Protein AF-A0A938MDM2-F1 (afdb_monomer_lite)

pLDDT: mean 87.81, std 13.93, range [51.34, 98.31]

Structure (mmCIF, N/CA/C/O backbone):
data_AF-A0A938MDM2-F1
#
_entry.id   AF-A0A938MDM2-F1
#
loop_
_atom_site.group_PDB
_atom_site.id
_atom_site.type_symbol
_atom_site.label_atom_id
_atom_site.label_alt_id
_atom_site.label_comp_id
_atom_site.label_asym_id
_atom_site.label_entity_id
_atom_site.label_seq_id
_atom_site.pdbx_PDB_ins_code
_atom_site.Cartn_x
_atom_site.Cartn_y
_atom_site.Cartn_z
_atom_site.occupancy
_atom_site.B_iso_or_equiv
_atom_site.auth_seq_id
_atom_site.auth_comp_id
_atom_site.auth_asym_id
_atom_site.auth_atom_id
_atom_site.pdbx_PDB_model_num
ATOM 1 N N . MET A 1 1 ? 0.906 -19.196 -54.374 1.00 52.78 1 MET A N 1
ATOM 2 C CA . MET A 1 1 ? 1.943 -18.226 -53.967 1.00 52.78 1 MET A CA 1
ATOM 3 C C . MET A 1 1 ? 1.228 -17.092 -53.226 1.00 52.78 1 MET A C 1
ATOM 5 O O . MET A 1 1 ? 1.001 -16.059 -53.816 1.00 52.78 1 MET A O 1
ATOM 9 N N . GLU A 1 2 ? 0.762 -17.315 -51.986 1.00 57.19 2 GLU A N 1
ATOM 10 C CA . GLU A 1 2 ? -0.152 -16.378 -51.276 1.00 57.19 2 GLU A CA 1
ATOM 11 C C . GLU A 1 2 ? -0.020 -16.440 -49.733 1.00 57.19 2 GLU A C 1
ATOM 13 O O . GLU A 1 2 ? -0.985 -16.289 -48.994 1.00 57.19 2 GLU A O 1
ATOM 18 N N . ARG A 1 3 ? 1.177 -16.705 -49.191 1.00 55.31 3 ARG A N 1
ATOM 19 C CA . ARG A 1 3 ? 1.374 -16.798 -47.723 1.00 55.31 3 ARG A CA 1
ATOM 20 C C . ARG A 1 3 ? 2.114 -15.612 -47.092 1.00 55.31 3 ARG A C 1
ATOM 22 O O . ARG A 1 3 ? 2.280 -15.587 -45.880 1.00 55.31 3 ARG A O 1
ATOM 29 N N . ALA A 1 4 ? 2.534 -14.623 -47.882 1.00 57.25 4 ALA A N 1
ATOM 30 C CA . ALA A 1 4 ? 3.454 -13.574 -47.428 1.00 57.25 4 ALA A CA 1
ATOM 31 C C . ALA A 1 4 ? 2.792 -12.243 -47.012 1.00 57.25 4 ALA A C 1
ATOM 33 O O . ALA A 1 4 ? 3.469 -11.390 -46.449 1.00 57.25 4 ALA A O 1
ATOM 34 N N . PHE A 1 5 ? 1.488 -12.051 -47.247 1.00 55.28 5 PHE A N 1
ATOM 35 C CA . PHE A 1 5 ? 0.822 -10.757 -47.006 1.00 55.28 5 PHE A CA 1
ATOM 36 C C . PHE A 1 5 ? 0.259 -10.562 -45.587 1.00 55.28 5 PHE A C 1
ATOM 38 O O . PHE A 1 5 ? -0.023 -9.433 -45.197 1.00 55.28 5 PHE A O 1
ATOM 45 N N . TRP A 1 6 ? 0.129 -11.625 -44.787 1.00 54.47 6 TRP A N 1
ATOM 46 C CA . TRP A 1 6 ? -0.509 -11.548 -43.461 1.00 54.47 6 TRP A CA 1
ATOM 47 C C . TRP A 1 6 ? 0.462 -11.240 -42.313 1.00 54.47 6 TRP A C 1
ATOM 49 O O . TRP A 1 6 ? 0.067 -10.656 -41.307 1.00 54.47 6 TRP A O 1
ATOM 59 N N . LEU A 1 7 ? 1.744 -11.581 -42.468 1.00 54.03 7 LEU A N 1
ATOM 60 C CA . LEU A 1 7 ? 2.765 -11.392 -41.435 1.00 54.03 7 LEU A CA 1
ATOM 61 C C . LEU A 1 7 ? 2.995 -9.916 -41.027 1.00 54.03 7 LEU A C 1
ATOM 63 O O . LEU A 1 7 ? 3.048 -9.655 -39.824 1.00 54.03 7 LEU A O 1
ATOM 67 N N . PRO A 1 8 ? 3.078 -8.934 -41.953 1.00 57.75 8 PRO A N 1
ATOM 68 C CA . PRO A 1 8 ? 3.282 -7.537 -41.558 1.00 57.75 8 PRO A CA 1
ATOM 69 C C . PRO A 1 8 ? 2.046 -6.922 -40.883 1.00 57.75 8 PRO A C 1
ATOM 71 O O . PRO A 1 8 ? 2.190 -6.068 -40.012 1.00 57.75 8 PRO A O 1
ATOM 74 N N . VAL A 1 9 ? 0.838 -7.386 -41.225 1.00 60.09 9 VAL A N 1
ATOM 75 C CA . VAL A 1 9 ? -0.418 -6.909 -40.619 1.00 60.09 9 VAL A CA 1
ATOM 76 C C . VAL A 1 9 ? -0.547 -7.396 -39.174 1.00 60.09 9 VAL A C 1
ATOM 78 O O . VAL A 1 9 ? -0.908 -6.617 -38.296 1.00 60.09 9 VAL A O 1
ATOM 81 N N . VAL A 1 10 ? -0.185 -8.654 -38.895 1.00 59.62 10 VAL A N 1
ATOM 82 C CA . VAL A 1 10 ? -0.177 -9.186 -37.523 1.00 59.62 10 VAL A CA 1
ATOM 83 C C . VAL A 1 10 ? 0.864 -8.462 -36.662 1.00 59.62 10 VAL A C 1
ATOM 85 O O . VAL A 1 10 ? 0.536 -8.030 -35.563 1.00 59.62 10 VAL A O 1
ATOM 88 N N . LEU A 1 11 ? 2.083 -8.238 -37.162 1.00 59.16 11 LEU A N 1
ATOM 89 C CA . LEU A 1 11 ? 3.118 -7.494 -36.427 1.00 59.16 11 LEU A CA 1
ATOM 90 C C . LEU A 1 11 ? 2.692 -6.053 -36.090 1.00 59.16 11 LEU A C 1
ATOM 92 O O . LEU A 1 11 ? 2.882 -5.619 -34.957 1.00 59.16 11 LEU A O 1
ATOM 96 N N . ALA A 1 12 ? 2.047 -5.344 -37.022 1.00 59.06 12 ALA A N 1
ATOM 97 C CA . ALA A 1 12 ? 1.560 -3.983 -36.789 1.00 59.06 12 ALA A CA 1
ATOM 98 C C . ALA A 1 12 ? 0.456 -3.907 -35.712 1.00 59.06 12 ALA A C 1
ATOM 100 O O . ALA A 1 12 ? 0.441 -2.973 -34.908 1.00 59.06 12 ALA A O 1
ATOM 101 N N . ILE A 1 13 ? -0.436 -4.903 -35.647 1.00 59.50 13 ILE A N 1
ATOM 102 C CA . ILE A 1 13 ? -1.494 -4.977 -34.624 1.00 59.50 13 ILE A CA 1
ATOM 103 C C . ILE A 1 13 ? -0.897 -5.211 -33.224 1.00 59.50 13 ILE A C 1
ATOM 105 O O . ILE A 1 13 ? -1.358 -4.615 -32.252 1.00 59.50 13 ILE A O 1
ATOM 109 N N . TRP A 1 14 ? 0.162 -6.019 -33.107 1.00 55.12 14 TRP A N 1
ATOM 110 C CA . TRP A 1 14 ? 0.823 -6.279 -31.820 1.00 55.12 14 TRP A CA 1
ATOM 111 C C . TRP A 1 14 ? 1.630 -5.078 -31.318 1.00 55.12 14 TRP A C 1
ATOM 11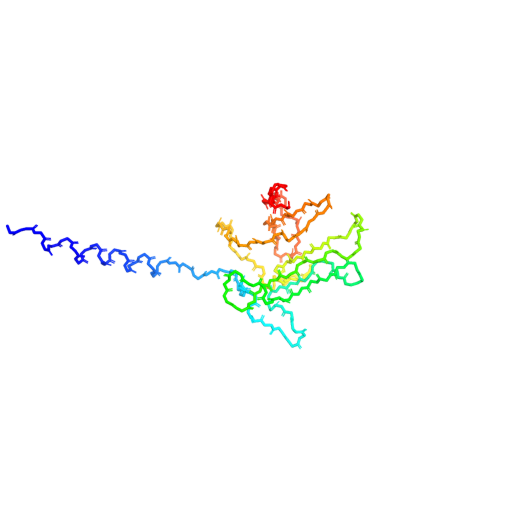3 O O . TRP A 1 14 ? 1.626 -4.798 -30.120 1.00 55.12 14 TRP A O 1
ATOM 123 N N . SER A 1 15 ? 2.270 -4.322 -32.216 1.00 56.25 15 SER A N 1
ATOM 124 C CA . SER A 1 15 ? 2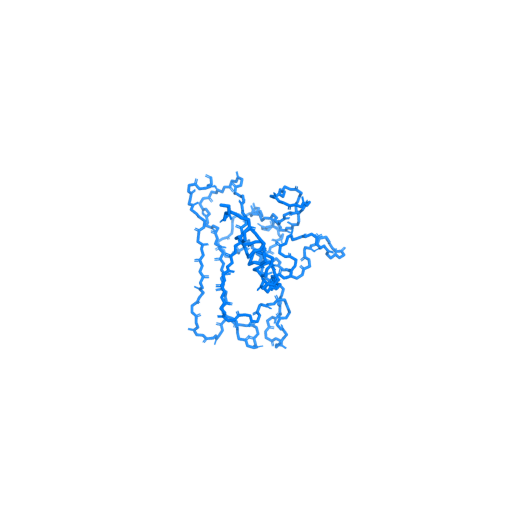.960 -3.081 -31.842 1.00 56.25 15 SER A CA 1
ATOM 125 C C . SER A 1 15 ? 1.983 -2.015 -31.338 1.00 56.25 15 SER A C 1
ATOM 127 O O . SER A 1 15 ? 2.270 -1.357 -30.344 1.00 56.25 15 SER A O 1
ATOM 129 N N . ALA A 1 16 ? 0.806 -1.874 -31.959 1.00 54.75 16 ALA A N 1
ATOM 130 C CA . ALA A 1 16 ? -0.196 -0.880 -31.560 1.00 54.75 16 ALA A CA 1
ATOM 131 C C . ALA A 1 16 ? -0.812 -1.145 -30.170 1.00 54.75 16 ALA A C 1
ATOM 133 O O . ALA A 1 16 ? -1.148 -0.199 -29.459 1.00 54.75 16 ALA A O 1
ATOM 134 N N . LEU A 1 17 ? -0.918 -2.413 -29.750 1.00 53.47 17 LEU A N 1
ATOM 135 C CA . LEU A 1 17 ? -1.434 -2.788 -28.426 1.00 53.47 17 LEU A CA 1
ATOM 136 C C . LEU A 1 17 ? -0.467 -2.438 -27.282 1.00 53.47 17 LEU A C 1
ATOM 138 O O . LEU A 1 17 ? -0.922 -2.122 -26.184 1.00 53.47 17 LEU A O 1
ATOM 142 N N . ALA A 1 18 ? 0.847 -2.433 -27.533 1.00 53.34 18 ALA A N 1
ATOM 143 C CA . ALA A 1 18 ? 1.847 -2.041 -26.537 1.00 53.34 18 ALA A CA 1
ATOM 144 C C . ALA A 1 18 ? 1.830 -0.527 -26.244 1.00 53.34 18 ALA A C 1
ATOM 146 O O . ALA A 1 18 ? 2.040 -0.119 -25.105 1.00 53.34 18 ALA A O 1
ATOM 147 N N . TYR A 1 19 ? 1.520 0.308 -27.243 1.00 51.34 19 TYR A N 1
ATOM 148 C CA . TYR A 1 19 ? 1.432 1.769 -27.086 1.00 51.34 19 TYR A CA 1
ATOM 149 C C . TYR A 1 19 ? 0.129 2.252 -26.432 1.00 51.34 19 TYR A C 1
ATOM 151 O O . TYR A 1 19 ? 0.035 3.416 -26.051 1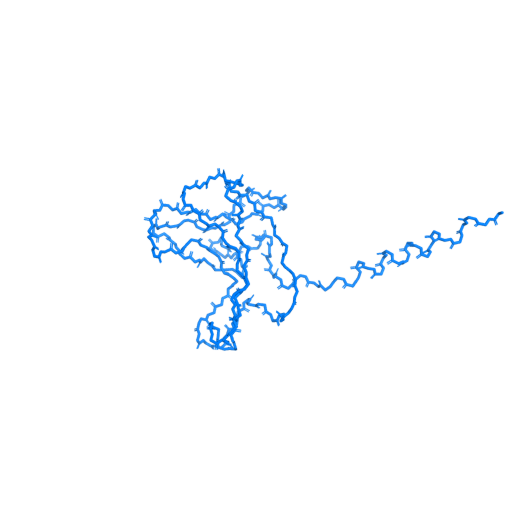.00 51.34 19 TYR A O 1
ATOM 159 N N . ALA A 1 20 ? -0.876 1.382 -26.300 1.00 54.62 20 ALA A N 1
ATOM 160 C CA . ALA A 1 20 ? -2.169 1.723 -25.708 1.00 54.62 20 ALA A CA 1
ATOM 161 C C . ALA A 1 20 ? -2.263 1.412 -24.203 1.00 54.62 20 ALA A C 1
ATOM 163 O O . ALA A 1 20 ? -3.300 1.682 -23.593 1.00 54.62 20 ALA A O 1
ATOM 164 N N . GLN A 1 21 ? -1.214 0.858 -23.579 1.00 59.72 21 GLN A N 1
ATOM 165 C CA . GLN A 1 21 ? -1.195 0.730 -22.125 1.00 59.72 21 GLN A CA 1
ATOM 166 C C . GLN A 1 21 ? -1.001 2.110 -21.505 1.00 59.72 21 GLN A C 1
ATOM 168 O O . GLN A 1 21 ? 0.069 2.709 -21.582 1.00 59.72 21 GLN A O 1
ATOM 173 N N . THR A 1 22 ? -2.064 2.616 -20.881 1.00 67.12 22 THR A N 1
ATOM 174 C CA . THR A 1 22 ? -1.959 3.742 -19.957 1.00 67.12 22 THR A CA 1
ATOM 175 C C . THR A 1 22 ? -0.893 3.410 -18.917 1.00 67.12 22 THR A C 1
ATOM 177 O O . THR A 1 22 ? -0.852 2.285 -18.411 1.00 67.12 22 THR A O 1
ATOM 180 N N . GLU A 1 23 ? -0.024 4.375 -18.623 1.00 83.88 23 GLU A N 1
ATOM 181 C CA . GLU A 1 23 ? 0.993 4.225 -17.587 1.00 83.88 23 GLU A CA 1
ATOM 182 C C . GLU A 1 23 ? 0.340 3.760 -16.276 1.00 83.88 23 GLU A C 1
ATOM 184 O O . GLU A 1 23 ? -0.766 4.192 -15.936 1.00 83.88 23 GLU A O 1
ATOM 189 N N . ASN A 1 24 ? 0.994 2.840 -15.560 1.00 90.69 24 ASN A N 1
ATOM 190 C CA . ASN A 1 24 ? 0.462 2.324 -14.304 1.00 90.69 24 ASN A CA 1
ATOM 191 C C . ASN A 1 24 ? 0.291 3.493 -13.313 1.00 90.69 24 ASN A C 1
ATOM 193 O O . ASN A 1 24 ? 1.294 4.093 -12.922 1.00 90.69 24 ASN A O 1
ATOM 197 N N . PRO A 1 25 ? -0.940 3.808 -12.867 1.00 94.38 25 PRO A N 1
ATOM 198 C CA . PRO A 1 25 ? -1.174 4.964 -12.008 1.00 94.38 25 PRO A CA 1
ATOM 199 C C . PRO A 1 25 ? -0.606 4.780 -10.593 1.00 94.38 25 PRO A C 1
ATOM 201 O O . PRO A 1 25 ? -0.466 5.747 -9.845 1.00 94.38 25 PRO A O 1
ATOM 204 N N . VAL A 1 26 ? -0.259 3.548 -10.205 1.00 95.62 26 VAL A N 1
ATOM 205 C CA . VAL A 1 26 ? 0.420 3.262 -8.941 1.00 95.62 26 VAL A CA 1
ATOM 206 C C . VAL A 1 26 ? 1.902 3.609 -9.077 1.00 95.62 26 VAL A C 1
ATOM 208 O O . VAL A 1 26 ? 2.741 2.772 -9.424 1.00 95.62 26 VAL A O 1
ATOM 211 N N . THR A 1 27 ? 2.246 4.857 -8.768 1.00 96.06 27 THR A N 1
ATOM 212 C CA . THR A 1 27 ? 3.647 5.294 -8.762 1.00 96.06 27 THR A CA 1
ATOM 213 C C . THR A 1 27 ? 4.455 4.503 -7.732 1.00 96.06 27 THR A C 1
ATOM 215 O O . THR A 1 27 ? 4.001 4.262 -6.616 1.00 96.06 27 THR A O 1
ATOM 218 N N . ASN A 1 28 ? 5.670 4.080 -8.089 1.00 96.88 28 ASN A N 1
ATOM 219 C CA . ASN A 1 28 ? 6.528 3.269 -7.212 1.00 96.88 28 ASN A CA 1
ATOM 220 C C . ASN A 1 28 ? 5.866 1.971 -6.695 1.00 96.88 28 ASN A C 1
ATOM 222 O O . ASN A 1 28 ? 6.132 1.549 -5.569 1.00 96.88 28 ASN A O 1
ATOM 226 N N . GLY A 1 29 ? 5.014 1.324 -7.501 1.00 95.81 29 GLY A N 1
ATOM 227 C CA . GLY A 1 29 ? 4.421 0.021 -7.162 1.00 95.81 29 GLY A CA 1
ATOM 228 C C . GLY A 1 29 ? 5.433 -1.122 -6.997 1.00 95.81 29 GLY A C 1
ATOM 229 O O . GLY A 1 29 ? 5.107 -2.142 -6.403 1.00 95.81 29 GLY A O 1
ATOM 230 N N . SER A 1 30 ? 6.664 -0.940 -7.485 1.00 95.44 30 SER A N 1
ATOM 231 C CA . SER A 1 30 ? 7.791 -1.859 -7.293 1.00 95.44 30 SER A CA 1
ATOM 232 C C . SER A 1 30 ? 8.594 -1.611 -6.010 1.00 95.44 30 SER A C 1
ATOM 234 O O . SER A 1 30 ? 9.488 -2.388 -5.705 1.00 95.44 30 SER A O 1
ATOM 236 N N . PHE A 1 31 ? 8.314 -0.532 -5.268 1.00 98.00 31 PHE A N 1
ATOM 237 C CA . PHE A 1 31 ? 9.036 -0.137 -4.046 1.00 98.00 31 PHE A CA 1
ATOM 238 C C . PHE A 1 31 ? 10.531 0.185 -4.229 1.00 98.00 31 PHE A C 1
ATOM 240 O O . PHE A 1 31 ? 11.283 0.242 -3.256 1.00 98.00 31 PHE A O 1
ATOM 247 N N . GLU A 1 32 ? 10.973 0.431 -5.462 1.00 98.25 32 GLU A N 1
ATOM 248 C CA . GLU A 1 32 ? 12.389 0.657 -5.773 1.00 98.25 32 GLU A CA 1
ATOM 249 C C . GLU A 1 32 ? 12.907 2.022 -5.327 1.00 98.25 32 GLU A C 1
ATOM 251 O O . GLU A 1 32 ? 14.077 2.168 -4.973 1.00 98.25 32 GLU A O 1
ATOM 256 N N . ARG A 1 33 ? 12.049 3.043 -5.342 1.00 98.25 33 ARG A N 1
ATOM 257 C CA . ARG A 1 33 ? 12.431 4.391 -4.916 1.00 98.25 33 ARG A CA 1
ATOM 258 C C . ARG A 1 33 ? 12.204 4.520 -3.419 1.00 98.25 33 ARG A C 1
ATOM 260 O O . ARG A 1 33 ? 11.062 4.443 -2.964 1.00 98.25 33 ARG A O 1
ATOM 267 N N . LEU A 1 34 ? 13.281 4.737 -2.676 1.00 98.31 34 LEU A N 1
ATOM 268 C CA . LEU A 1 34 ? 13.243 4.984 -1.238 1.00 98.31 34 LEU A CA 1
ATOM 269 C C . LEU A 1 34 ? 13.451 6.471 -0.946 1.00 98.31 34 LEU A C 1
ATOM 271 O O . LEU A 1 34 ? 14.152 7.163 -1.684 1.00 98.31 34 LEU A O 1
ATOM 275 N N . ASP A 1 35 ? 12.835 6.955 0.125 1.00 97.38 35 ASP A N 1
ATOM 276 C CA . ASP A 1 35 ? 13.085 8.284 0.666 1.00 97.38 35 ASP A CA 1
ATOM 277 C C . ASP A 1 35 ? 14.409 8.330 1.457 1.00 97.38 35 ASP A C 1
ATOM 279 O O . ASP A 1 35 ? 15.124 7.334 1.599 1.00 97.38 35 ASP A O 1
ATOM 283 N N . ALA A 1 36 ? 14.739 9.498 2.015 1.00 97.44 36 ALA A N 1
ATOM 284 C CA . ALA A 1 36 ? 15.946 9.681 2.826 1.00 97.44 36 ALA A CA 1
ATOM 285 C C . ALA A 1 36 ? 15.977 8.822 4.110 1.00 97.44 36 ALA A C 1
ATOM 287 O O . ALA A 1 36 ? 17.031 8.683 4.726 1.00 97.44 36 ALA A O 1
ATOM 288 N N . LYS A 1 37 ? 14.836 8.257 4.526 1.00 95.25 37 LYS A N 1
ATOM 289 C CA . LYS A 1 37 ? 14.702 7.363 5.684 1.00 95.25 37 LYS A CA 1
ATOM 290 C C . LYS A 1 37 ? 14.710 5.885 5.279 1.00 95.25 37 LYS A C 1
ATOM 292 O O . LYS A 1 37 ? 14.596 5.024 6.147 1.00 95.25 37 LYS A O 1
ATOM 297 N N . GLY A 1 38 ? 14.851 5.580 3.988 1.00 96.62 38 GLY A N 1
ATOM 298 C CA . GLY A 1 38 ? 14.844 4.216 3.469 1.00 96.62 38 GLY A CA 1
ATOM 299 C C . GLY A 1 38 ? 13.446 3.607 3.310 1.00 96.62 38 GLY A C 1
ATOM 300 O O . GLY A 1 38 ? 13.341 2.391 3.153 1.00 96.62 38 GLY A O 1
ATOM 301 N N . PHE A 1 39 ? 12.376 4.407 3.344 1.00 97.81 39 PHE A N 1
ATOM 302 C CA . PHE A 1 39 ? 11.005 3.928 3.153 1.00 97.81 39 PHE A CA 1
ATOM 303 C C . PHE A 1 39 ? 10.531 4.152 1.707 1.00 97.81 39 PHE A C 1
ATOM 305 O O . PHE A 1 39 ? 10.909 5.157 1.104 1.00 97.81 39 PHE A O 1
ATOM 312 N N . PRO A 1 40 ? 9.713 3.260 1.113 1.00 98.12 40 PRO A N 1
ATOM 313 C CA . PRO A 1 40 ? 9.224 3.458 -0.248 1.00 98.12 40 PRO A CA 1
ATOM 314 C C . PRO A 1 40 ? 8.444 4.767 -0.425 1.00 98.12 40 PRO A C 1
ATOM 316 O O . PRO A 1 40 ? 7.429 4.995 0.229 1.00 98.12 40 PRO A O 1
ATOM 319 N N . VAL A 1 41 ? 8.898 5.604 -1.360 1.00 98.19 41 VAL A N 1
ATOM 320 C CA . VAL A 1 41 ? 8.227 6.856 -1.750 1.00 98.19 41 VAL A CA 1
ATOM 321 C C . VAL A 1 41 ? 6.805 6.562 -2.233 1.00 98.19 41 VAL A C 1
ATOM 323 O O . VAL A 1 41 ? 6.583 5.528 -2.863 1.00 98.19 41 VAL A O 1
ATOM 326 N N . ASP A 1 42 ? 5.870 7.483 -1.988 1.00 97.94 42 ASP A N 1
ATOM 327 C CA . ASP A 1 42 ? 4.437 7.392 -2.331 1.00 97.94 42 ASP A CA 1
ATOM 328 C C . ASP A 1 42 ? 3.631 6.375 -1.509 1.00 97.94 42 ASP A C 1
ATOM 330 O O . ASP A 1 42 ? 2.450 6.139 -1.780 1.00 97.94 42 ASP A O 1
ATOM 334 N N . TRP A 1 43 ? 4.240 5.807 -0.471 1.00 98.06 43 TRP A N 1
ATOM 335 C CA . TRP A 1 43 ? 3.600 4.873 0.443 1.00 98.06 43 TRP A CA 1
ATOM 336 C C . TRP A 1 43 ? 3.759 5.324 1.892 1.00 98.06 43 TRP A C 1
ATOM 338 O O . TRP A 1 43 ? 4.696 6.035 2.247 1.00 98.06 43 TRP A O 1
ATOM 348 N N . MET A 1 44 ? 2.845 4.882 2.749 1.00 96.31 44 MET A N 1
ATOM 349 C CA . MET A 1 44 ? 2.910 5.098 4.189 1.00 96.31 44 MET A CA 1
ATOM 350 C C . MET A 1 44 ? 2.539 3.837 4.957 1.00 96.31 44 MET A C 1
ATOM 352 O O . MET A 1 44 ? 1.637 3.094 4.568 1.00 96.31 44 MET A O 1
ATOM 356 N N . ALA A 1 45 ? 3.247 3.602 6.057 1.00 96.56 45 ALA A N 1
ATOM 357 C CA . ALA A 1 45 ? 2.969 2.497 6.958 1.00 96.56 45 ALA A CA 1
ATOM 358 C C . ALA A 1 45 ? 1.641 2.704 7.703 1.00 96.56 45 ALA A C 1
ATOM 360 O O . ALA A 1 45 ? 1.311 3.811 8.129 1.00 96.56 45 ALA A O 1
ATOM 361 N N . VAL A 1 46 ? 0.917 1.605 7.899 1.00 94.75 46 VAL A N 1
ATOM 362 C CA . VAL A 1 46 ? -0.213 1.508 8.826 1.00 94.75 46 VAL A CA 1
ATOM 363 C C . VAL A 1 46 ? 0.246 0.639 9.989 1.00 94.75 46 VAL A C 1
ATOM 365 O O . VAL A 1 46 ? 0.578 -0.532 9.799 1.00 94.75 46 VAL A O 1
ATOM 368 N N . GLY A 1 47 ? 0.311 1.235 11.178 1.00 92.94 47 GLY A N 1
ATOM 369 C CA . GLY A 1 47 ? 1.004 0.658 12.327 1.00 92.94 47 GLY A CA 1
ATOM 370 C C . GLY A 1 47 ? 2.491 1.021 12.355 1.00 92.94 47 GLY A C 1
ATOM 371 O O . GLY A 1 47 ? 2.985 1.806 11.547 1.00 92.94 47 GLY A O 1
ATOM 372 N N . GLY A 1 48 ? 3.216 0.466 13.322 1.00 91.69 48 GLY A N 1
ATOM 373 C CA . GLY A 1 48 ? 4.642 0.731 13.482 1.00 91.69 48 GLY A CA 1
ATOM 374 C C . GLY A 1 48 ? 5.218 0.167 14.779 1.00 91.69 48 GLY A C 1
ATOM 375 O O . GLY A 1 48 ? 4.507 -0.504 15.544 1.00 91.69 48 GLY A O 1
ATOM 376 N N . PRO A 1 49 ? 6.511 0.415 15.039 1.00 91.81 49 PRO A N 1
ATOM 377 C CA . PRO A 1 49 ? 7.168 -0.049 16.250 1.00 91.81 49 PRO A CA 1
ATOM 378 C C . PRO A 1 49 ? 6.458 0.454 17.521 1.00 91.81 49 PRO A C 1
ATOM 380 O O . PRO A 1 49 ? 5.940 1.571 17.527 1.00 91.81 49 PRO A O 1
ATOM 383 N N . PRO A 1 50 ? 6.423 -0.349 18.600 1.00 92.12 50 PRO A N 1
ATOM 384 C CA . PRO A 1 50 ? 7.053 -1.668 18.738 1.00 92.12 50 PRO A CA 1
ATOM 385 C C . PRO A 1 50 ? 6.203 -2.834 18.195 1.00 92.12 5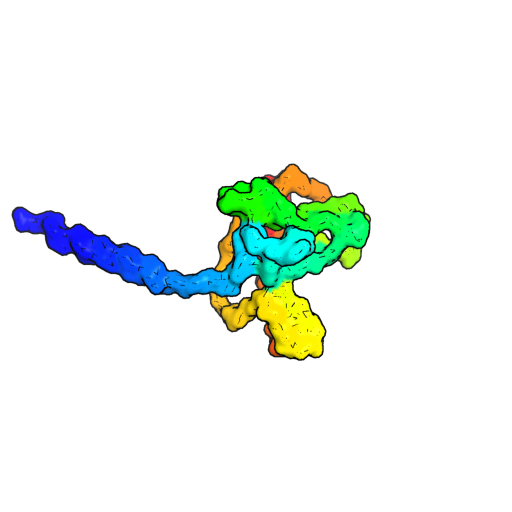0 PRO A C 1
ATOM 387 O O . PRO A 1 50 ? 6.629 -3.980 18.254 1.00 92.12 50 PRO A O 1
ATOM 390 N N . THR A 1 51 ? 4.994 -2.573 17.696 1.00 92.56 51 THR A N 1
ATOM 391 C CA . THR A 1 51 ? 4.030 -3.632 17.333 1.00 92.56 51 THR A CA 1
ATOM 392 C C . THR A 1 51 ? 4.251 -4.223 15.947 1.00 92.56 51 THR A C 1
ATOM 394 O O . THR A 1 51 ? 3.853 -5.359 15.693 1.00 92.56 51 THR A O 1
ATOM 397 N N . SER A 1 52 ? 4.865 -3.459 15.043 1.00 94.62 52 SER A N 1
ATOM 398 C CA . SER A 1 52 ? 5.049 -3.826 13.642 1.00 94.62 52 SER A CA 1
ATOM 399 C C . SER A 1 52 ? 6.376 -3.307 13.096 1.00 94.62 52 SER A C 1
ATOM 401 O O . SER A 1 52 ? 6.801 -2.201 13.421 1.00 94.62 52 SER A O 1
ATOM 403 N N . GLU A 1 53 ? 6.982 -4.083 12.206 1.00 95.38 53 GLU A N 1
ATOM 404 C CA . GLU A 1 53 ? 8.098 -3.685 11.351 1.00 95.38 53 GLU A CA 1
ATOM 405 C C . GLU A 1 53 ? 7.591 -3.657 9.903 1.00 95.38 53 GLU A C 1
ATOM 407 O O . GLU A 1 53 ? 7.111 -4.668 9.382 1.00 95.38 53 GLU A O 1
ATOM 412 N N . ILE A 1 54 ? 7.661 -2.488 9.265 1.00 97.44 54 ILE A N 1
ATOM 413 C CA . ILE A 1 54 ? 7.185 -2.260 7.896 1.00 97.44 54 ILE A CA 1
ATOM 414 C C . ILE A 1 54 ? 8.287 -1.525 7.142 1.00 97.44 54 ILE A C 1
ATOM 416 O O . ILE A 1 54 ? 8.782 -0.507 7.624 1.00 97.44 54 ILE A O 1
ATOM 420 N N . GLY A 1 55 ? 8.677 -2.021 5.971 1.00 96.88 55 GLY A N 1
ATOM 421 C CA . GLY A 1 55 ? 9.716 -1.366 5.180 1.00 96.88 55 GLY A CA 1
ATOM 422 C C . GLY A 1 55 ? 10.163 -2.156 3.961 1.00 96.88 55 GLY A C 1
ATOM 423 O O . GLY A 1 55 ? 9.641 -3.232 3.668 1.00 96.88 55 GLY A O 1
ATOM 424 N N . ALA A 1 56 ? 11.137 -1.599 3.245 1.00 97.50 56 ALA A N 1
ATOM 425 C CA . ALA A 1 56 ? 11.727 -2.237 2.078 1.00 97.50 56 ALA A CA 1
ATOM 426 C C . ALA A 1 56 ? 12.508 -3.511 2.453 1.00 97.50 56 ALA A C 1
ATOM 428 O O . ALA A 1 56 ? 13.111 -3.610 3.521 1.00 97.50 56 ALA A O 1
ATOM 429 N N . SER A 1 57 ? 12.503 -4.484 1.550 1.00 97.56 57 SER A N 1
ATOM 430 C CA . SER A 1 57 ? 13.180 -5.775 1.664 1.00 97.56 57 SER A CA 1
ATOM 431 C C . SER A 1 57 ? 13.802 -6.142 0.323 1.00 97.56 57 SER A C 1
ATOM 433 O O . SER A 1 57 ? 13.285 -5.740 -0.711 1.00 97.56 57 SER A O 1
ATOM 435 N N . ASN A 1 58 ? 14.871 -6.940 0.333 1.00 97.56 58 ASN A N 1
ATOM 436 C CA . ASN A 1 58 ? 15.523 -7.423 -0.891 1.00 97.56 58 ASN A CA 1
ATOM 437 C C . ASN A 1 58 ? 14.971 -8.782 -1.376 1.00 97.56 58 ASN A C 1
ATOM 439 O O . ASN A 1 58 ? 15.414 -9.305 -2.393 1.00 97.56 58 ASN A O 1
ATOM 443 N N . ASP A 1 59 ? 14.015 -9.375 -0.650 1.00 97.38 59 ASP A N 1
ATOM 444 C CA . ASP A 1 59 ? 13.285 -10.583 -1.070 1.00 97.38 59 ASP A CA 1
ATOM 445 C C . ASP A 1 59 ? 12.185 -10.184 -2.064 1.00 97.38 59 ASP A C 1
ATOM 447 O O . ASP A 1 59 ? 11.022 -9.998 -1.692 1.00 97.38 59 ASP A O 1
ATOM 451 N N . ALA A 1 60 ? 12.588 -9.921 -3.306 1.00 97.25 60 ALA A N 1
ATOM 452 C CA . ALA A 1 60 ? 11.743 -9.355 -4.349 1.00 97.25 60 ALA A CA 1
ATOM 453 C C . ALA A 1 60 ? 11.335 -10.402 -5.395 1.00 97.25 60 ALA A C 1
ATOM 455 O O . ALA A 1 60 ? 12.147 -11.213 -5.830 1.00 97.25 60 ALA A O 1
ATOM 456 N N . HIS A 1 61 ? 10.079 -10.343 -5.849 1.00 97.25 61 HIS A N 1
ATOM 457 C CA . HIS A 1 61 ? 9.611 -11.121 -7.005 1.00 97.25 61 HIS A CA 1
ATOM 458 C C . HIS A 1 61 ? 10.268 -10.640 -8.313 1.00 97.25 61 HIS A C 1
ATOM 460 O O . HIS A 1 61 ? 10.593 -11.429 -9.194 1.00 97.25 61 HIS A O 1
ATOM 466 N N . SER A 1 62 ? 10.455 -9.327 -8.442 1.00 95.25 62 SER A N 1
ATOM 467 C CA . SER A 1 62 ? 11.060 -8.661 -9.595 1.00 95.25 62 SER A CA 1
ATOM 468 C C . SER A 1 62 ? 11.774 -7.398 -9.129 1.00 95.25 62 SER A C 1
ATOM 470 O O . SER A 1 62 ? 11.293 -6.754 -8.200 1.00 95.25 62 SER A O 1
ATOM 472 N N . GLY A 1 63 ? 12.859 -7.007 -9.799 1.00 96.81 63 GLY A N 1
ATOM 473 C CA . GLY A 1 63 ? 13.669 -5.866 -9.369 1.00 96.81 63 GLY A CA 1
ATOM 474 C C . GLY A 1 63 ? 14.593 -6.224 -8.204 1.00 96.81 63 GLY A C 1
ATOM 475 O O . GLY A 1 63 ? 15.056 -7.357 -8.099 1.00 96.81 63 GLY A O 1
ATOM 476 N N . GLN A 1 64 ? 14.893 -5.239 -7.365 1.00 98.12 64 GLN A N 1
ATOM 477 C CA . GLN A 1 64 ? 15.756 -5.366 -6.191 1.00 98.12 64 GLN A CA 1
ATOM 478 C C . GLN A 1 64 ? 14.972 -5.289 -4.882 1.00 98.12 64 GLN A C 1
ATOM 480 O O . GLN A 1 64 ? 15.505 -5.705 -3.854 1.00 98.12 64 GLN A O 1
ATOM 485 N N . ARG A 1 65 ? 13.745 -4.747 -4.893 1.00 98.25 65 ARG A N 1
ATOM 486 C CA . ARG A 1 65 ? 12.985 -4.472 -3.672 1.00 98.25 65 ARG A CA 1
ATOM 487 C C . ARG A 1 65 ? 11.570 -5.039 -3.676 1.00 98.25 65 ARG A C 1
ATOM 489 O O . ARG A 1 65 ? 10.884 -5.124 -4.687 1.00 98.25 65 ARG A O 1
ATOM 496 N N . SER A 1 66 ? 11.124 -5.399 -2.482 1.00 98.00 66 SER A N 1
ATOM 497 C CA . SER A 1 66 ? 9.729 -5.609 -2.108 1.00 98.00 66 SER A CA 1
ATOM 498 C C . SER A 1 66 ? 9.419 -4.811 -0.844 1.00 98.00 66 SER A C 1
ATOM 500 O O . SER A 1 66 ? 10.315 -4.248 -0.211 1.00 98.00 66 SER A O 1
ATOM 502 N N . LEU A 1 67 ? 8.148 -4.770 -0.449 1.00 97.50 67 LEU A N 1
ATOM 503 C CA . LEU A 1 67 ? 7.761 -4.298 0.872 1.00 97.50 67 LEU A CA 1
ATOM 504 C C . LEU A 1 67 ? 7.484 -5.492 1.789 1.00 97.50 67 LEU A C 1
ATOM 506 O O . LEU A 1 67 ? 6.687 -6.372 1.462 1.00 97.50 67 LEU A O 1
ATOM 510 N N . ARG A 1 68 ? 8.105 -5.491 2.968 1.00 97.31 68 ARG A N 1
ATOM 511 C CA . ARG A 1 68 ? 7.857 -6.466 4.025 1.00 97.31 68 ARG A CA 1
ATOM 512 C C . ARG A 1 68 ? 6.937 -5.879 5.088 1.00 97.31 68 ARG A C 1
ATOM 514 O O . ARG A 1 68 ? 7.190 -4.798 5.614 1.00 97.31 68 ARG A O 1
ATOM 521 N N . LEU A 1 69 ? 5.916 -6.655 5.438 1.00 96.25 69 LEU A N 1
ATOM 522 C CA . LEU A 1 69 ? 5.037 -6.429 6.578 1.00 96.25 69 LEU A CA 1
ATOM 523 C C . LEU A 1 69 ? 5.322 -7.512 7.617 1.00 96.25 69 LEU A C 1
ATOM 525 O O . LEU A 1 69 ? 5.227 -8.701 7.312 1.00 96.25 69 LEU A O 1
ATOM 529 N N . LYS A 1 70 ? 5.678 -7.123 8.839 1.00 95.19 70 LYS A N 1
ATOM 530 C CA . LYS A 1 70 ? 5.884 -8.057 9.947 1.00 95.19 70 LYS A CA 1
ATOM 531 C C . LYS A 1 70 ? 5.183 -7.526 11.186 1.00 95.19 70 LYS A C 1
ATOM 533 O O . LYS A 1 70 ? 5.581 -6.508 11.748 1.00 95.19 70 LYS A O 1
ATOM 538 N N . ARG A 1 71 ? 4.156 -8.242 11.635 1.00 93.25 71 ARG A N 1
ATOM 539 C CA . ARG A 1 71 ? 3.568 -8.028 12.956 1.00 93.25 71 ARG A CA 1
ATOM 540 C C . ARG A 1 71 ? 4.510 -8.626 14.000 1.00 93.25 71 ARG A C 1
ATOM 542 O O . ARG A 1 71 ? 4.830 -9.807 13.927 1.00 93.25 71 ARG A O 1
ATOM 549 N N . VAL A 1 72 ? 4.994 -7.794 14.916 1.00 92.31 72 VAL A N 1
ATOM 550 C CA . VAL A 1 72 ? 5.949 -8.178 15.969 1.00 92.31 72 VAL A CA 1
ATOM 551 C C . VAL A 1 72 ? 5.208 -8.610 17.228 1.00 92.31 72 VAL A C 1
ATOM 553 O O . VAL A 1 72 ? 5.513 -9.658 17.788 1.00 92.31 72 VAL A O 1
ATOM 556 N N . THR A 1 73 ? 4.201 -7.833 17.629 1.00 86.62 73 THR A N 1
ATOM 557 C CA . THR A 1 73 ? 3.365 -8.118 18.798 1.00 86.62 73 THR A CA 1
ATOM 558 C C . THR A 1 73 ? 1.919 -8.216 18.355 1.00 86.62 73 THR A C 1
ATOM 560 O O . THR A 1 73 ? 1.409 -7.306 17.694 1.00 86.62 73 THR A O 1
ATOM 563 N N . ASP A 1 74 ? 1.243 -9.301 18.729 1.00 80.38 74 ASP A N 1
ATOM 564 C CA . ASP A 1 74 ? -0.175 -9.438 18.427 1.00 80.38 74 ASP A CA 1
ATOM 565 C C . ASP A 1 74 ? -0.999 -8.499 19.311 1.00 80.38 74 ASP A C 1
ATOM 567 O O . ASP A 1 74 ? -1.020 -8.607 20.538 1.00 80.38 74 ASP A O 1
ATOM 571 N N . THR A 1 75 ? -1.636 -7.522 18.672 1.00 79.62 75 THR A N 1
ATOM 572 C CA . THR A 1 75 ? -2.453 -6.509 19.336 1.00 79.62 75 THR A CA 1
ATOM 573 C C . THR A 1 75 ? -3.771 -6.383 18.567 1.00 79.62 75 THR A C 1
ATOM 575 O O . THR A 1 75 ? -3.759 -6.005 17.395 1.00 79.62 75 THR A O 1
ATOM 578 N N . PRO A 1 76 ? -4.933 -6.671 19.187 1.00 72.44 76 PRO A N 1
ATOM 579 C CA . PRO A 1 76 ? -6.198 -6.813 18.454 1.00 72.44 76 PRO A CA 1
ATOM 580 C C . PRO A 1 76 ? -6.673 -5.570 17.690 1.00 72.44 76 PRO A C 1
ATOM 582 O O . PRO A 1 76 ? -7.545 -5.678 16.835 1.00 72.44 76 PRO A O 1
ATOM 585 N N . LYS A 1 77 ? -6.152 -4.382 18.020 1.00 76.62 77 LYS A N 1
ATOM 586 C CA . LYS A 1 77 ? -6.622 -3.093 17.487 1.00 76.62 77 LYS A CA 1
ATOM 587 C C . LYS A 1 77 ? -5.627 -2.395 16.559 1.00 76.62 77 LYS A C 1
ATOM 589 O O . LYS A 1 77 ? -5.936 -1.308 16.085 1.00 76.62 77 LYS A O 1
ATOM 594 N N . VAL A 1 78 ? -4.444 -2.968 16.334 1.00 81.12 78 VAL A N 1
ATOM 595 C CA . VAL A 1 78 ? -3.405 -2.325 15.519 1.00 81.12 78 VAL A CA 1
ATOM 596 C C . VAL A 1 78 ? -3.209 -3.121 14.241 1.00 81.12 78 VAL A C 1
ATOM 598 O O . VAL A 1 78 ? -2.804 -4.285 14.242 1.00 81.12 78 VAL A O 1
ATOM 601 N N . GLU A 1 79 ? -3.532 -2.481 13.127 1.00 90.75 79 GLU A N 1
ATOM 602 C CA . GLU A 1 79 ? -3.251 -3.019 11.807 1.00 90.75 79 GLU A CA 1
ATOM 603 C C . GLU A 1 79 ? -1.744 -2.972 11.522 1.00 90.75 79 GLU A C 1
ATOM 605 O O . GLU A 1 79 ? -1.024 -2.102 12.008 1.00 90.75 79 GLU A O 1
ATOM 610 N N . THR A 1 80 ? -1.272 -3.928 10.724 1.00 94.81 80 THR A N 1
ATOM 611 C CA . THR A 1 80 ? 0.080 -3.924 10.158 1.00 94.81 80 THR A CA 1
ATOM 612 C C . THR A 1 80 ? -0.095 -3.875 8.653 1.00 94.81 80 THR A C 1
ATOM 614 O O . THR A 1 80 ? -0.543 -4.858 8.064 1.00 94.81 80 THR A O 1
ATOM 617 N N . GLY A 1 81 ? 0.206 -2.743 8.030 1.00 95.75 81 GLY A N 1
ATOM 618 C CA . GLY A 1 81 ? -0.163 -2.546 6.638 1.00 95.75 81 GLY A CA 1
ATOM 619 C C . GLY A 1 81 ? 0.543 -1.393 5.954 1.00 95.75 81 GLY A C 1
ATOM 620 O O . GLY A 1 81 ? 1.515 -0.823 6.449 1.00 95.75 81 GLY A O 1
ATOM 621 N N . LEU A 1 82 ? 0.028 -1.077 4.775 1.00 96.81 82 LEU A N 1
ATOM 622 C CA . LEU A 1 82 ? 0.571 -0.081 3.874 1.00 96.81 82 LEU A CA 1
ATOM 623 C C . LEU A 1 82 ? -0.584 0.581 3.132 1.00 96.81 82 LEU A C 1
ATOM 625 O O . LEU A 1 82 ? -1.429 -0.114 2.574 1.00 96.81 82 LEU A O 1
ATOM 629 N N . ASN A 1 83 ? -0.562 1.905 3.070 1.00 96.94 83 ASN A N 1
ATOM 630 C CA . ASN A 1 83 ? -1.441 2.691 2.216 1.00 96.94 83 ASN A CA 1
ATOM 631 C C . ASN A 1 83 ? -0.605 3.505 1.227 1.00 96.94 83 ASN A C 1
ATOM 633 O O . ASN A 1 83 ? 0.554 3.829 1.495 1.00 96.94 83 ASN A O 1
ATOM 637 N N . ARG A 1 84 ? -1.201 3.879 0.090 1.00 97.19 84 ARG A N 1
ATOM 638 C CA . ARG A 1 84 ? -0.687 4.990 -0.733 1.00 97.19 84 ARG A CA 1
ATOM 639 C C . ARG A 1 84 ? -0.570 6.227 0.146 1.00 97.19 84 ARG A C 1
ATOM 641 O O . ARG A 1 84 ? -1.453 6.419 0.961 1.00 97.19 84 ARG A O 1
ATOM 648 N N . ALA A 1 85 ? 0.478 7.037 0.030 1.00 96.44 85 ALA A N 1
ATOM 649 C CA . ALA A 1 85 ? 0.671 8.206 0.890 1.00 96.44 85 ALA A CA 1
ATOM 650 C C . ALA A 1 85 ? -0.496 9.201 0.759 1.00 96.44 85 ALA A C 1
ATOM 652 O O . ALA A 1 85 ? -0.879 9.562 -0.349 1.00 96.44 85 ALA A O 1
ATOM 653 N N . TRP A 1 86 ? -1.050 9.652 1.881 1.00 94.56 86 TRP A N 1
ATOM 654 C CA . TRP A 1 86 ? -2.178 10.586 1.945 1.00 94.56 86 TRP A CA 1
ATOM 655 C C . TRP A 1 86 ? -2.143 11.354 3.268 1.00 94.56 86 TRP A C 1
ATOM 657 O O . TRP A 1 86 ? -1.433 10.957 4.191 1.00 94.56 86 TRP A O 1
ATOM 667 N N . THR A 1 87 ? -2.921 12.430 3.381 1.00 92.25 87 THR A N 1
ATOM 668 C CA . THR A 1 87 ? -3.060 13.161 4.646 1.00 92.25 87 THR A CA 1
ATOM 669 C C . THR A 1 87 ? -4.532 13.419 4.929 1.00 92.25 87 THR A C 1
ATOM 671 O O . THR A 1 87 ? -5.226 14.041 4.127 1.00 92.25 87 THR A O 1
ATOM 674 N N . GLN A 1 88 ? -5.016 12.929 6.068 1.00 90.06 88 GLN A N 1
ATOM 675 C CA . GLN A 1 88 ? -6.424 13.032 6.441 1.00 90.06 88 GLN A CA 1
ATOM 676 C C . GLN A 1 88 ? -6.875 14.485 6.599 1.00 90.06 88 GLN A C 1
ATOM 678 O O . GLN A 1 88 ? -6.150 15.299 7.163 1.00 90.06 88 GLN A O 1
ATOM 683 N N . ASP A 1 89 ? -8.091 14.788 6.137 1.00 88.12 89 ASP A N 1
ATOM 684 C CA . ASP A 1 89 ? -8.795 16.061 6.360 1.00 88.12 89 ASP A CA 1
ATOM 685 C C . ASP A 1 89 ? -8.071 17.332 5.850 1.00 88.12 89 ASP A C 1
ATOM 687 O O . ASP A 1 89 ? -8.493 18.446 6.151 1.00 88.12 89 ASP A O 1
ATOM 691 N N . THR A 1 90 ? -7.015 17.212 5.036 1.00 87.62 90 THR A N 1
ATOM 692 C CA . THR A 1 90 ? -6.279 18.379 4.499 1.00 87.62 90 THR A CA 1
ATOM 693 C C . THR A 1 90 ? -6.720 18.809 3.102 1.00 87.62 90 THR A C 1
ATOM 695 O O . THR A 1 90 ? -6.257 19.833 2.604 1.00 87.62 90 THR A O 1
ATOM 698 N N . GLY A 1 91 ? -7.546 18.002 2.428 1.00 88.56 91 GLY A N 1
ATOM 699 C CA . GLY A 1 91 ? -7.818 18.140 0.991 1.00 88.56 91 GLY A CA 1
ATOM 700 C C . GLY A 1 91 ? -6.637 17.740 0.092 1.00 88.56 91 GLY A C 1
ATOM 701 O O . GLY A 1 91 ? -6.758 17.763 -1.129 1.00 88.56 91 GLY A O 1
ATOM 702 N N . GLN A 1 92 ? -5.486 17.359 0.664 1.00 91.12 92 GLN A N 1
ATOM 703 C CA . GLN A 1 92 ? -4.320 16.913 -0.097 1.00 91.12 92 GLN A CA 1
ATOM 704 C C . GLN A 1 92 ? -4.354 15.398 -0.267 1.00 91.12 92 GLN A C 1
ATOM 706 O O . GLN A 1 92 ? -4.085 14.640 0.664 1.00 91.12 92 GLN A O 1
ATOM 711 N N . GLN A 1 93 ? -4.634 14.953 -1.489 1.00 92.81 93 GLN A N 1
ATOM 712 C CA . GLN A 1 93 ? -4.777 13.533 -1.795 1.00 92.81 93 GLN A CA 1
ATOM 713 C C . GLN A 1 93 ? -3.446 12.762 -1.875 1.00 92.81 93 GLN A C 1
ATOM 715 O O . GLN A 1 93 ? -3.451 11.536 -1.945 1.00 92.81 93 GLN A O 1
ATOM 720 N N . GLY A 1 94 ? -2.303 13.452 -1.833 1.00 95.00 94 GLY A N 1
ATOM 721 C CA . GLY A 1 94 ? -0.984 12.823 -1.872 1.00 95.00 94 GLY A CA 1
ATOM 722 C C . GLY A 1 94 ? -0.812 11.936 -3.106 1.00 95.00 94 GLY A C 1
ATOM 723 O O . GLY A 1 94 ? -0.927 12.399 -4.236 1.00 95.00 94 GLY A O 1
ATOM 724 N N . ALA A 1 95 ? -0.545 10.657 -2.869 1.00 96.88 95 ALA A N 1
ATOM 725 C CA . ALA A 1 95 ? -0.329 9.637 -3.882 1.00 96.88 95 ALA A CA 1
ATOM 726 C C . ALA A 1 95 ? -1.556 8.727 -4.105 1.00 96.88 95 ALA A C 1
ATOM 728 O O . ALA A 1 95 ? -1.424 7.657 -4.714 1.00 96.88 95 ALA A O 1
ATOM 729 N N . MET A 1 96 ? -2.736 9.103 -3.594 1.00 96.19 96 MET A N 1
ATOM 730 C CA . MET A 1 96 ? -3.987 8.395 -3.881 1.00 96.19 96 MET A CA 1
ATOM 731 C C . MET A 1 96 ? -4.265 8.337 -5.389 1.00 96.19 96 MET A C 1
ATOM 733 O O . MET A 1 96 ? -3.794 9.160 -6.173 1.00 96.19 96 MET A O 1
ATOM 737 N N . LEU A 1 97 ? -5.029 7.327 -5.798 1.00 95.19 97 LEU A N 1
ATOM 738 C CA . LEU A 1 97 ? -5.364 7.102 -7.199 1.00 95.19 97 LEU A CA 1
ATOM 739 C C . LEU A 1 97 ? -6.582 7.944 -7.586 1.00 95.19 97 LEU A C 1
ATOM 741 O O . LEU A 1 97 ? -7.596 7.917 -6.896 1.00 95.19 97 LEU A O 1
ATOM 745 N N . ALA A 1 98 ? -6.497 8.646 -8.717 1.00 93.88 98 ALA A N 1
ATOM 746 C CA . ALA A 1 98 ? -7.620 9.403 -9.280 1.00 93.88 98 ALA A CA 1
ATOM 747 C C . ALA A 1 98 ? -8.555 8.528 -10.139 1.00 93.88 98 ALA A C 1
ATOM 749 O O . ALA A 1 98 ? -9.629 8.958 -10.558 1.00 93.88 98 ALA A O 1
ATOM 750 N N . GLN A 1 99 ? -8.134 7.303 -10.460 1.00 93.00 99 GLN A N 1
ATOM 751 C CA . GLN A 1 99 ? -8.886 6.394 -11.315 1.00 93.00 99 GLN A CA 1
ATOM 752 C C . GLN A 1 99 ? -10.106 5.844 -10.571 1.00 93.00 99 GLN A C 1
ATOM 754 O O . GLN A 1 99 ? -9.977 5.152 -9.568 1.00 93.00 99 GLN A O 1
ATOM 759 N N . LEU A 1 100 ? -11.293 6.088 -11.129 1.00 91.50 100 LEU A N 1
ATOM 760 C CA . LEU A 1 100 ? -12.570 5.605 -10.583 1.00 91.50 100 LEU A CA 1
ATOM 761 C C . LEU A 1 100 ? -12.912 4.166 -11.006 1.00 91.50 100 LEU A C 1
ATOM 763 O O . LEU A 1 100 ? -13.893 3.592 -10.546 1.00 91.50 100 LEU A O 1
ATOM 767 N N . LYS A 1 101 ? -12.135 3.591 -11.930 1.00 90.62 101 LYS A N 1
ATOM 768 C CA . LYS A 1 101 ? -12.304 2.225 -12.436 1.00 90.62 101 LYS A CA 1
ATOM 769 C C . LYS A 1 101 ? -10.965 1.651 -12.883 1.00 90.62 101 LYS A C 1
ATOM 771 O O . LYS A 1 101 ? -10.096 2.392 -13.340 1.00 90.62 101 LYS A O 1
ATOM 776 N N . GLY A 1 102 ? -10.828 0.331 -12.811 1.00 91.25 102 GLY A N 1
ATOM 777 C CA . GLY A 1 102 ? -9.629 -0.380 -13.242 1.00 91.25 102 GLY A CA 1
ATOM 778 C C . GLY A 1 102 ? -9.497 -1.738 -12.564 1.00 91.25 102 GLY A C 1
ATOM 779 O O . GLY A 1 102 ? -10.455 -2.249 -11.988 1.00 91.25 102 GLY A O 1
ATOM 780 N N . GLY A 1 103 ? -8.296 -2.306 -12.634 1.00 91.88 103 GLY A N 1
ATOM 781 C CA . GLY A 1 103 ? -7.919 -3.523 -11.922 1.00 91.88 103 GLY A CA 1
ATOM 782 C C . GLY A 1 103 ? -6.561 -3.348 -11.253 1.00 91.88 103 GLY A C 1
ATOM 783 O O . GLY A 1 103 ? -5.723 -2.588 -11.735 1.00 91.88 103 GLY A O 1
ATOM 784 N N . ILE A 1 104 ? -6.351 -4.053 -10.143 1.00 92.62 104 ILE A N 1
ATOM 785 C CA . ILE A 1 104 ? -5.063 -4.109 -9.450 1.00 92.62 104 ILE A CA 1
ATOM 786 C C . ILE A 1 104 ? -4.507 -5.517 -9.615 1.00 92.62 104 ILE A C 1
ATOM 788 O O . ILE A 1 104 ? -5.187 -6.498 -9.323 1.00 92.62 104 ILE A O 1
ATOM 792 N N . ILE A 1 105 ? -3.259 -5.600 -10.066 1.00 93.25 105 ILE A N 1
ATOM 793 C CA . ILE A 1 105 ? -2.484 -6.837 -10.119 1.00 93.25 105 ILE A CA 1
ATOM 794 C C . ILE A 1 105 ? -1.302 -6.652 -9.178 1.00 93.25 105 ILE A C 1
ATOM 796 O O . ILE A 1 105 ? -0.638 -5.616 -9.206 1.00 93.25 105 ILE A O 1
ATOM 800 N N . PHE A 1 106 ? -1.049 -7.644 -8.335 1.00 94.50 106 PHE A N 1
ATOM 801 C CA . PHE A 1 106 ? 0.025 -7.602 -7.355 1.00 94.50 106 PHE A CA 1
ATOM 802 C C . PHE A 1 106 ? 0.606 -8.998 -7.139 1.00 94.50 106 PHE A C 1
ATOM 804 O O . PHE A 1 106 ? -0.077 -10.008 -7.309 1.00 94.50 106 PHE A O 1
ATOM 811 N N . TRP A 1 107 ? 1.871 -9.031 -6.730 1.00 96.12 107 TRP A N 1
ATOM 812 C CA . TRP A 1 107 ? 2.557 -10.233 -6.271 1.00 96.12 107 TRP A CA 1
ATOM 813 C C . TRP A 1 107 ? 2.709 -10.169 -4.758 1.00 96.12 107 TRP A C 1
ATOM 815 O O . TRP A 1 107 ? 2.963 -9.104 -4.197 1.00 96.12 107 TRP A O 1
ATOM 825 N N . TYR A 1 108 ? 2.574 -11.310 -4.095 1.00 95.75 108 TYR A N 1
ATOM 826 C CA . TYR A 1 108 ? 2.794 -11.422 -2.661 1.00 95.75 108 TYR A CA 1
ATOM 827 C C . TYR A 1 108 ? 3.452 -12.756 -2.331 1.00 95.75 108 TYR A C 1
ATOM 829 O O . TYR A 1 108 ? 3.399 -13.715 -3.098 1.00 95.75 108 TYR A O 1
ATOM 837 N N . LYS A 1 109 ? 4.061 -12.793 -1.152 1.00 95.00 109 LYS A N 1
ATOM 838 C CA . LYS A 1 109 ? 4.616 -13.979 -0.515 1.00 95.00 109 LYS A CA 1
ATOM 839 C C . LYS A 1 109 ? 4.223 -13.906 0.951 1.00 95.00 109 LYS A C 1
ATOM 841 O O . LYS A 1 109 ? 4.400 -12.852 1.562 1.00 95.00 109 LYS A O 1
ATOM 846 N N . VAL A 1 110 ? 3.702 -14.996 1.507 1.00 94.12 110 VAL A N 1
ATOM 847 C CA . VAL A 1 110 ? 3.419 -15.106 2.943 1.00 94.12 110 VAL A CA 1
ATOM 848 C C . VAL A 1 110 ? 4.382 -16.136 3.526 1.00 94.12 110 VAL A C 1
ATOM 850 O O . VAL A 1 110 ? 4.175 -17.325 3.336 1.00 94.12 110 VAL A O 1
ATOM 853 N N . PRO A 1 111 ? 5.485 -15.712 4.169 1.00 92.06 111 PRO A N 1
ATOM 854 C CA . PRO A 1 111 ? 6.459 -16.661 4.709 1.00 92.06 111 PRO A CA 1
ATOM 855 C C . PRO A 1 111 ? 5.935 -17.438 5.920 1.00 92.06 111 PRO A C 1
ATOM 857 O O . PRO A 1 111 ? 6.376 -18.554 6.168 1.00 92.06 111 PRO A O 1
ATOM 860 N N . SER A 1 112 ? 5.068 -16.807 6.712 1.00 90.62 112 SER A N 1
ATOM 861 C CA . SER A 1 112 ? 4.385 -17.409 7.851 1.00 90.62 112 SER A CA 1
ATOM 862 C C . SER A 1 112 ? 3.245 -16.507 8.313 1.00 90.62 112 SER A C 1
ATOM 864 O O . SER A 1 112 ? 3.315 -15.279 8.195 1.00 90.62 112 SER A O 1
ATOM 866 N N . ALA A 1 113 ? 2.205 -17.106 8.884 1.00 87.69 113 ALA A N 1
ATOM 867 C CA . ALA A 1 113 ? 1.199 -16.396 9.655 1.00 87.69 113 ALA A CA 1
ATOM 868 C C . ALA A 1 113 ? 0.532 -17.348 10.654 1.00 87.69 113 ALA A C 1
ATOM 870 O O . ALA A 1 113 ? 0.505 -18.559 10.459 1.00 87.69 113 ALA A O 1
ATOM 871 N N . GLN A 1 114 ? -0.029 -16.795 11.726 1.00 85.38 114 GLN A N 1
ATOM 872 C CA . GLN A 1 114 ? -0.828 -17.551 12.682 1.00 85.38 114 GLN A CA 1
ATOM 873 C C . GLN A 1 114 ? -2.099 -16.770 12.982 1.00 85.38 114 GLN A C 1
ATOM 875 O O . GLN A 1 114 ? -2.023 -15.625 13.419 1.00 85.38 114 GLN A O 1
ATOM 880 N N . ASN A 1 115 ? -3.259 -17.376 12.705 1.00 83.00 115 ASN A N 1
ATOM 881 C CA . ASN A 1 115 ? -4.578 -16.753 12.879 1.00 83.00 115 ASN A CA 1
ATOM 882 C C . ASN A 1 115 ? -4.681 -15.343 12.262 1.00 83.00 115 ASN A C 1
ATOM 884 O O . ASN A 1 115 ? -5.333 -14.455 12.809 1.00 83.00 115 ASN A O 1
ATOM 888 N N . ALA A 1 116 ? -4.025 -15.131 11.121 1.00 86.75 116 ALA A N 1
ATOM 889 C CA . ALA A 1 116 ? -3.955 -13.835 10.464 1.00 86.75 116 ALA A CA 1
ATOM 890 C C . ALA A 1 116 ? -4.832 -13.797 9.209 1.00 86.75 116 ALA A C 1
ATOM 892 O O . ALA A 1 116 ? -5.053 -14.810 8.549 1.00 86.75 116 ALA A O 1
ATOM 893 N N . LYS A 1 117 ? -5.290 -12.595 8.854 1.00 89.94 117 LYS A N 1
ATOM 894 C CA . LYS A 1 117 ? -5.920 -12.311 7.562 1.00 89.94 117 LYS A CA 1
ATOM 895 C C . LYS A 1 117 ? -5.105 -11.245 6.850 1.00 89.94 117 LYS A C 1
ATOM 897 O O . LYS A 1 117 ? -4.977 -10.134 7.362 1.00 89.94 117 LYS A O 1
ATOM 902 N N . LEU A 1 118 ? -4.581 -11.579 5.676 1.00 92.31 118 LEU A N 1
ATOM 903 C CA . LEU A 1 118 ? -3.963 -10.608 4.783 1.00 92.31 118 LEU A CA 1
ATOM 904 C C . LEU A 1 118 ? -5.007 -10.153 3.763 1.00 92.31 118 LEU A C 1
ATOM 906 O O . LEU A 1 118 ? -5.533 -10.962 3.001 1.00 92.31 118 LEU A O 1
ATOM 910 N N . ASN A 1 119 ? -5.314 -8.858 3.775 1.00 94.75 119 ASN A N 1
ATOM 911 C CA . ASN A 1 119 ? -6.296 -8.247 2.891 1.00 94.75 119 ASN A CA 1
ATOM 912 C C . ASN A 1 119 ? -5.648 -7.151 2.051 1.00 94.75 119 ASN A C 1
ATOM 914 O O . ASN A 1 119 ? -4.862 -6.354 2.559 1.00 94.75 119 ASN A O 1
ATOM 918 N N . PHE A 1 120 ? -6.050 -7.087 0.790 1.00 95.62 120 PHE A N 1
ATOM 919 C CA . PHE A 1 120 ? -5.807 -5.959 -0.096 1.00 95.62 120 PHE A CA 1
ATOM 920 C C . PHE A 1 120 ? -7.114 -5.196 -0.242 1.00 95.62 120 PHE A C 1
ATOM 922 O O . PHE A 1 120 ? -8.132 -5.807 -0.561 1.00 95.62 120 PHE A O 1
ATOM 929 N N . TYR A 1 121 ? -7.088 -3.887 -0.007 1.00 96.50 121 TYR A N 1
ATOM 930 C CA . TYR A 1 121 ? -8.266 -3.030 -0.094 1.00 96.50 121 TYR A CA 1
ATOM 931 C C . TYR A 1 121 ? -8.112 -1.999 -1.208 1.00 96.50 121 TYR A C 1
ATOM 933 O O . TYR A 1 121 ? -7.050 -1.404 -1.379 1.00 96.50 121 TYR A O 1
ATOM 941 N N . VAL A 1 122 ? -9.212 -1.742 -1.906 1.00 96.62 122 VAL A N 1
ATOM 942 C CA . VAL A 1 122 ? -9.460 -0.487 -2.611 1.00 96.62 122 VAL A CA 1
ATOM 943 C C . VAL A 1 122 ? -10.464 0.278 -1.770 1.00 96.62 122 VAL A C 1
ATOM 945 O O . VAL A 1 122 ? -11.581 -0.191 -1.546 1.00 96.62 122 VAL A O 1
ATOM 948 N N . ILE A 1 123 ? -10.036 1.429 -1.267 1.00 95.69 123 ILE A N 1
ATOM 949 C CA . ILE A 1 123 ? -10.802 2.244 -0.333 1.00 95.69 123 ILE A CA 1
ATOM 950 C C . ILE A 1 123 ? -11.282 3.493 -1.079 1.00 95.69 123 ILE A C 1
ATOM 952 O O . ILE A 1 123 ? -10.441 4.300 -1.483 1.00 95.69 123 ILE A O 1
ATOM 956 N N . PRO A 1 124 ? -12.598 3.665 -1.292 1.00 95.56 124 PRO A N 1
ATOM 957 C CA . PRO A 1 124 ? -13.137 4.886 -1.874 1.00 95.56 124 PRO A CA 1
ATOM 958 C C . PRO A 1 124 ? -12.957 6.063 -0.909 1.00 95.56 124 PRO A C 1
ATOM 960 O O . PRO A 1 124 ? -13.552 6.095 0.168 1.00 95.56 124 PRO A O 1
ATOM 963 N N . MET A 1 125 ? -12.144 7.038 -1.311 1.00 95.06 125 MET A N 1
ATOM 964 C CA . MET A 1 125 ? -11.848 8.243 -0.534 1.00 95.06 125 MET A CA 1
ATOM 965 C C . MET A 1 125 ? -12.446 9.463 -1.233 1.00 95.06 125 MET A C 1
ATOM 967 O O . MET A 1 125 ? -12.374 9.558 -2.459 1.00 95.06 125 MET A O 1
ATOM 971 N N . SER A 1 126 ? -13.020 10.400 -0.478 1.00 92.38 126 SER A N 1
ATOM 972 C CA . SER A 1 126 ? -13.515 11.653 -1.055 1.00 92.38 126 SER A CA 1
ATOM 973 C C . SER A 1 126 ? -12.383 12.662 -1.305 1.00 92.38 126 SER A C 1
ATOM 975 O O . SER A 1 126 ? -11.198 12.404 -1.057 1.00 92.38 126 SER A O 1
ATOM 977 N N . GLU A 1 127 ? -12.741 13.840 -1.819 1.00 90.12 127 GLU A N 1
ATOM 978 C CA . GLU A 1 127 ? -11.809 14.961 -2.005 1.00 90.12 127 GLU A CA 1
ATOM 979 C C . GLU A 1 127 ? -11.208 15.448 -0.681 1.00 90.12 127 GLU A C 1
ATOM 981 O O . GLU A 1 127 ? -10.093 15.966 -0.657 1.00 90.12 127 GLU A O 1
ATOM 986 N N . LYS A 1 128 ? -11.920 15.245 0.433 1.00 91.44 128 LYS A N 1
ATOM 987 C CA . LYS A 1 128 ? -11.360 15.330 1.781 1.00 91.44 128 LYS A CA 1
ATOM 988 C C . LYS A 1 128 ? -10.870 13.922 2.089 1.00 91.44 128 LYS A C 1
ATOM 990 O O . LYS A 1 128 ? -11.733 13.095 2.324 1.00 91.44 128 LYS A O 1
ATOM 995 N N . PRO A 1 129 ? -9.562 13.606 2.059 1.00 91.06 129 PRO A N 1
ATOM 996 C CA . PRO A 1 129 ? -9.071 12.226 2.113 1.00 91.06 129 PRO A CA 1
ATOM 997 C C . PRO A 1 129 ? -9.630 11.456 3.319 1.00 91.06 129 PRO A C 1
ATOM 999 O O . PRO A 1 129 ? -9.086 11.513 4.419 1.00 91.06 129 PRO A O 1
ATOM 1002 N N . LYS A 1 130 ? -10.770 10.796 3.110 1.00 92.06 130 LYS A N 1
ATOM 1003 C CA . LYS A 1 130 ? -11.624 10.201 4.132 1.00 92.06 130 LYS A CA 1
ATOM 1004 C C . LYS A 1 130 ? -12.601 9.240 3.468 1.00 92.06 130 LYS A C 1
ATOM 1006 O O . LYS A 1 130 ? -13.064 9.463 2.350 1.00 92.06 130 LYS A O 1
ATOM 1011 N N . GLU A 1 131 ? -12.934 8.187 4.200 1.00 93.31 131 GLU A N 1
ATOM 1012 C CA . GLU A 1 131 ? -13.896 7.155 3.809 1.00 93.31 131 GLU A CA 1
ATOM 1013 C C . GLU A 1 131 ? -15.342 7.603 4.070 1.00 93.31 131 GLU A C 1
ATOM 1015 O O . GLU A 1 131 ? -16.090 6.956 4.799 1.00 93.31 131 GLU A O 1
ATOM 1020 N N . ASP A 1 132 ? -15.733 8.759 3.539 1.00 92.69 132 ASP A N 1
ATOM 1021 C CA . ASP A 1 132 ? -17.065 9.356 3.720 1.00 92.69 132 ASP A CA 1
ATOM 1022 C C . ASP A 1 132 ? -17.866 9.443 2.413 1.00 92.69 132 ASP A C 1
ATOM 1024 O O . ASP A 1 132 ? -18.825 10.202 2.298 1.00 92.69 132 ASP A O 1
ATOM 1028 N N . THR A 1 133 ? -17.496 8.622 1.433 1.00 93.50 133 THR A N 1
ATOM 1029 C CA . THR A 1 133 ? -18.152 8.538 0.120 1.00 93.50 133 THR A CA 1
ATOM 1030 C C . THR A 1 133 ? -19.491 7.794 0.157 1.00 93.50 133 THR A C 1
ATOM 1032 O O . THR A 1 133 ? -20.311 7.978 -0.734 1.00 93.50 133 THR A O 1
ATOM 1035 N N . GLY A 1 134 ? -19.717 6.950 1.171 1.00 94.50 134 GLY A N 1
ATOM 1036 C CA . GLY A 1 134 ? -20.861 6.032 1.237 1.00 94.50 134 GLY A CA 1
ATOM 1037 C C . GLY A 1 134 ? -20.684 4.741 0.426 1.00 94.50 134 GLY A C 1
ATOM 1038 O O . GLY A 1 134 ? -21.546 3.868 0.489 1.00 94.50 134 GLY A O 1
ATOM 1039 N N . GLU A 1 135 ? -19.565 4.592 -0.286 1.00 94.56 135 GLU A N 1
ATOM 1040 C CA . GLU A 1 135 ? -19.260 3.421 -1.110 1.00 94.56 135 GLU A CA 1
ATOM 1041 C C . GLU A 1 135 ? -18.495 2.347 -0.313 1.00 94.56 135 GLU A C 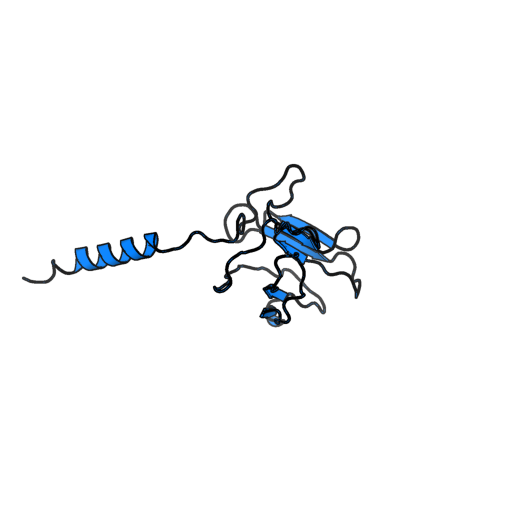1
ATOM 1043 O O . GLU A 1 135 ? -17.643 2.675 0.521 1.00 94.56 135 GLU A O 1
ATOM 1048 N N . PRO A 1 136 ? -18.747 1.047 -0.555 1.00 95.00 136 PRO A N 1
ATOM 1049 C CA . PRO A 1 136 ? -18.030 -0.020 0.128 1.00 95.00 136 PRO A CA 1
ATOM 1050 C C . PRO A 1 136 ? -16.582 -0.139 -0.363 1.00 95.00 136 PRO A C 1
ATOM 1052 O O . PRO A 1 136 ? -16.269 0.085 -1.533 1.00 95.00 136 PRO A O 1
ATOM 1055 N N . ARG A 1 137 ? -15.690 -0.606 0.519 1.00 96.50 137 ARG A N 1
ATOM 1056 C CA . ARG A 1 137 ? -14.353 -1.053 0.108 1.00 96.50 137 ARG A CA 1
ATOM 1057 C C . ARG A 1 137 ? -14.479 -2.283 -0.793 1.00 96.50 137 ARG A C 1
ATOM 1059 O O . ARG A 1 137 ? -15.148 -3.248 -0.422 1.00 96.50 137 ARG A O 1
ATOM 1066 N N . ALA A 1 138 ? -13.766 -2.300 -1.915 1.00 96.12 138 ALA A N 1
ATOM 1067 C CA . ALA A 1 138 ? -13.491 -3.553 -2.614 1.00 96.12 138 ALA A CA 1
ATOM 1068 C C . ALA A 1 138 ? -12.273 -4.218 -1.965 1.00 96.12 138 ALA A C 1
ATOM 1070 O O . ALA A 1 138 ? -11.345 -3.530 -1.535 1.00 96.12 138 ALA A O 1
ATOM 1071 N N . PHE A 1 139 ? -12.263 -5.546 -1.864 1.00 96.50 139 PHE A N 1
ATOM 1072 C CA . PHE A 1 139 ? -11.158 -6.242 -1.216 1.00 96.50 139 PHE A CA 1
ATOM 1073 C C . PHE A 1 139 ? -10.887 -7.626 -1.788 1.00 96.50 139 PHE A C 1
ATOM 1075 O O . PHE A 1 139 ? -11.758 -8.269 -2.369 1.00 96.50 139 PHE A O 1
ATOM 1082 N N . TYR A 1 140 ? -9.659 -8.081 -1.569 1.00 96.25 140 TYR A N 1
ATOM 1083 C CA . TYR A 1 140 ? -9.231 -9.452 -1.791 1.00 96.25 140 TYR A CA 1
ATOM 1084 C C . TYR A 1 140 ? -8.555 -9.970 -0.524 1.00 96.25 140 TYR A C 1
ATOM 1086 O O . TYR A 1 140 ? -7.576 -9.386 -0.052 1.00 96.25 140 TYR A O 1
ATOM 1094 N N . THR A 1 141 ? -9.073 -11.069 0.019 1.00 95.75 141 THR A N 1
ATOM 1095 C CA . THR A 1 141 ? -8.445 -11.787 1.131 1.00 95.75 141 THR A CA 1
ATOM 1096 C C . THR A 1 141 ? -7.541 -12.869 0.564 1.00 95.75 141 THR A C 1
ATOM 1098 O O . THR A 1 141 ? -7.997 -13.724 -0.193 1.00 95.75 141 THR A O 1
ATOM 1101 N N . VAL A 1 142 ? -6.263 -12.846 0.940 1.00 93.38 142 VAL A N 1
ATOM 1102 C CA . VAL A 1 142 ? -5.334 -13.927 0.597 1.00 93.38 142 VAL A CA 1
ATOM 1103 C C . VAL A 1 142 ? -5.851 -15.239 1.205 1.00 93.38 142 VAL A C 1
ATOM 1105 O O . VAL A 1 142 ? -6.161 -15.252 2.401 1.00 93.38 142 VAL A O 1
ATOM 1108 N N . PRO A 1 143 ? -5.966 -16.325 0.413 1.00 92.31 143 PRO A N 1
ATOM 1109 C CA . PRO A 1 143 ? -6.418 -17.619 0.907 1.00 92.31 143 PRO A CA 1
ATOM 1110 C C . PRO A 1 143 ? -5.581 -18.113 2.085 1.00 92.31 143 PRO A C 1
ATOM 1112 O O . PRO A 1 143 ? -4.360 -17.958 2.093 1.00 92.31 143 PRO A O 1
ATOM 1115 N N . ALA A 1 144 ? -6.238 -18.743 3.061 1.00 88.31 144 ALA A N 1
ATOM 1116 C CA . ALA A 1 144 ? -5.559 -19.291 4.234 1.00 88.31 144 ALA A CA 1
ATOM 1117 C C . ALA A 1 144 ? -4.521 -20.362 3.857 1.00 88.31 144 ALA A C 1
ATOM 1119 O O . ALA A 1 144 ? -3.483 -20.441 4.498 1.00 88.31 144 ALA A O 1
ATOM 1120 N N . ASP A 1 145 ? -4.762 -21.109 2.776 1.00 89.00 145 ASP A N 1
ATOM 1121 C CA . ASP A 1 145 ? -3.877 -22.182 2.302 1.00 89.00 145 ASP A CA 1
ATOM 1122 C C . ASP A 1 145 ? -2.589 -21.667 1.627 1.00 89.00 145 ASP A C 1
ATOM 1124 O O . ASP A 1 145 ? -1.750 -22.458 1.205 1.00 89.00 145 ASP A O 1
ATOM 1128 N N . HIS A 1 146 ? -2.423 -20.347 1.476 1.00 87.81 146 HIS A N 1
ATOM 1129 C CA . HIS A 1 146 ? -1.187 -19.736 0.965 1.00 87.81 146 HIS A CA 1
ATOM 1130 C C . HIS A 1 146 ? -0.181 -19.399 2.079 1.00 87.81 146 HIS A C 1
ATOM 1132 O O . HIS A 1 146 ? 0.830 -18.746 1.806 1.00 87.81 146 HIS A O 1
ATOM 1138 N N . VAL A 1 147 ? -0.499 -19.780 3.319 1.00 69.12 147 VAL A N 1
ATOM 1139 C CA . VAL A 1 147 ? 0.248 -19.484 4.547 1.00 69.12 147 VAL A CA 1
ATOM 1140 C C . VAL A 1 147 ? 0.945 -20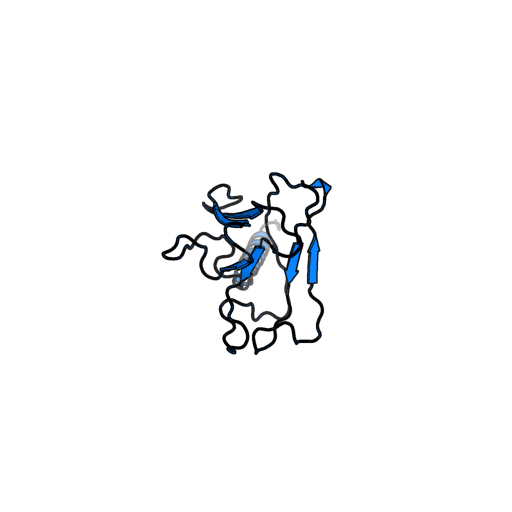.730 5.069 1.00 69.12 147 VAL A C 1
ATOM 1142 O O . VAL A 1 147 ? 0.287 -21.790 5.127 1.00 69.12 147 VAL A O 1
#

Foldseek 3Di:
DPDPPVVVVVVVVVVVVVVPDDDDLQPCLQQPDADPVQARPQKDWQDDPPQWDWGWDQPGPDDRTDIDTDGPHDDPPGDTDMDGDQDAQPLGRRSDGPDPDDDDDDDDADPDDDPDKDKDWDQDADSRRDNPPPDDIDMDIDDPVRD

Radius of gyration: 20.0 Å; chains: 1; bounding box: 37×41×73 Å

Secondary structure (DSSP, 8-state):
--SSSSHHHHHHHHHHHHTT-PPPSSTTTT---B-TTSPBTTEEEES-TTTEEEEEES--SSSS-EEEEEE-S--TT---EEEES--TTSS--TT----SS------------SS---EEEE----SSSSS-SSPPPEEEEPPGGG-

Sequence (147 aa):
MERAFWLPVVLAIWSALAYAQTENPVTNGSFERLDAKGFPVDWMAVGGPPTSEIGASNDAHSGQRSLRLKRVTDTPKVETGLNRAWTQDTGQQGAMLAQLKGGIIFWYKVPSAQNAKLNFYVIPMSEKPKEDTGEPRAFYTVPADHV